Protein AF-A0A7S0NPS9-F1 (afdb_monomer_lite)

Radius of gyration: 25.78 Å; chains: 1; bounding box: 51×37×66 Å

Organism: NCBI:txid127549

pLDDT: mean 76.42, std 15.02, range [39.19, 95.31]

InterPro domains:
  IPR050426 Glycosyltransferase 28 [PTHR48050] (1-70)

Foldseek 3Di:
DCVCVVLVLFDDDDDPVRDDPVVVVVRVVVNPDPSNVVSVVVVVVVVVVDPPPVVVVVVCVVPPPLVLQFFPVLVVDPDNDGAGFQKAFPPPRGGHHPVVVVVVVPDPPDCPPVVSRPIGTDDSDPDDPDDQPDPVSVVVVVVVVVCCCPVVVVVCCVPPVPVVCVVVVHDDD

Secondary structure (DSSP, 8-state):
-HHHHHTTSSPPPPPGGG--HHHHHHHHHHHTSHHHHHHHHHHHHHHHHS-HHHHHHHHHHHHS-HHHHB-GGGGGSSS---PBP-EEETTT--EE-HHHHHHHHH-TT-TTTSTT--EEE--S-----S--SSHHHHHHHHHHHHHIIIIIHHHHHHH-HHHHHHHTTPPP-

Sequence (173 aa):
GEMVHRSGAGPPPCPIGKLEVSELAAYLVELTSAEKIECAEALGAKMREEDGIGAGLEHFLRWLPRHDLLCDVSLLLPEPEYVVARYSQLVRGLKVSAEVKVAIQHSTWRNYFLSFDVVQRYKLKPWGLGRVRGFFAGLLAGLTLATQLLVGSVLKLYFRPDERARDFGLPGV

Structure (mmCIF, N/CA/C/O backbone):
data_AF-A0A7S0NPS9-F1
#
_entry.id   AF-A0A7S0NPS9-F1
#
loop_
_atom_site.group_PDB
_atom_site.id
_atom_site.type_symbol
_atom_site.label_atom_id
_atom_site.label_alt_id
_atom_site.label_comp_id
_atom_site.label_asym_id
_atom_site.label_entity_id
_atom_site.label_seq_id
_atom_site.pdbx_PDB_ins_code
_atom_site.Cartn_x
_atom_site.Cartn_y
_atom_site.Cartn_z
_atom_site.occupancy
_atom_site.B_iso_or_equiv
_atom_site.auth_seq_id
_atom_site.auth_comp_id
_atom_site.auth_asym_id
_atom_site.auth_atom_id
_atom_site.pdbx_PDB_model_num
ATOM 1 N N . GLY A 1 1 ? -13.868 2.916 12.137 1.00 75.94 1 GLY A N 1
ATOM 2 C CA . GLY A 1 1 ? -15.258 3.032 12.606 1.00 75.94 1 GLY A CA 1
ATOM 3 C C . GLY A 1 1 ? -16.028 1.793 12.226 1.00 75.94 1 GLY A C 1
ATOM 4 O O . GLY A 1 1 ? -16.048 0.856 13.003 1.00 75.94 1 GLY A O 1
ATOM 5 N N . GLU A 1 2 ? -16.548 1.750 11.001 1.00 89.12 2 GLU A N 1
ATOM 6 C CA . GLU A 1 2 ? -17.427 0.676 10.509 1.00 89.12 2 GLU A CA 1
ATOM 7 C C . GLU A 1 2 ? -16.920 -0.754 10.767 1.00 89.12 2 GLU A C 1
ATOM 9 O O . GLU A 1 2 ? -17.661 -1.587 11.271 1.00 89.12 2 GLU A O 1
ATOM 14 N N . MET A 1 3 ? -15.639 -1.036 10.504 1.00 86.88 3 MET A N 1
ATOM 15 C CA . MET A 1 3 ? -15.064 -2.368 10.752 1.00 86.88 3 MET A CA 1
ATOM 16 C C . MET A 1 3 ? -15.080 -2.781 12.231 1.00 86.88 3 MET A C 1
ATOM 18 O O . MET A 1 3 ? -15.276 -3.949 12.527 1.00 86.88 3 MET A O 1
ATOM 22 N N . VAL A 1 4 ? -14.905 -1.834 13.157 1.00 90.12 4 VAL A N 1
ATOM 23 C CA . VAL A 1 4 ? -14.929 -2.102 14.607 1.00 90.12 4 VAL A CA 1
ATOM 24 C C . VAL A 1 4 ? -16.367 -2.308 15.081 1.00 90.12 4 VAL A C 1
ATOM 26 O O . VAL A 1 4 ? -16.630 -3.207 15.873 1.00 90.12 4 VAL A O 1
ATOM 29 N N . HIS A 1 5 ? -17.304 -1.523 14.542 1.00 92.38 5 HIS A N 1
ATOM 30 C CA . HIS A 1 5 ? -18.730 -1.673 14.821 1.00 92.38 5 HIS A CA 1
ATOM 31 C C . HIS A 1 5 ? -19.271 -3.034 14.360 1.00 92.38 5 HIS A C 1
ATOM 33 O O . HIS A 1 5 ? -19.964 -3.707 15.117 1.00 92.38 5 HIS A O 1
ATOM 39 N N . ARG A 1 6 ? -18.889 -3.486 13.156 1.00 91.44 6 ARG A N 1
ATOM 40 C CA . ARG A 1 6 ? -19.261 -4.809 12.618 1.00 91.44 6 ARG A CA 1
ATOM 41 C C . ARG A 1 6 ? -18.778 -5.971 13.477 1.00 91.44 6 ARG A C 1
ATOM 43 O O . ARG A 1 6 ? -19.445 -6.995 13.536 1.00 91.44 6 ARG A O 1
ATOM 50 N N . SER A 1 7 ? -17.639 -5.805 14.141 1.00 88.19 7 SER A N 1
ATOM 51 C CA . SER A 1 7 ? -17.101 -6.787 15.083 1.00 88.19 7 SER A CA 1
ATOM 52 C C . SER A 1 7 ? -17.766 -6.726 16.462 1.00 88.19 7 SER A C 1
ATOM 54 O O . SER A 1 7 ? -17.308 -7.401 17.376 1.00 88.19 7 SER A O 1
ATOM 56 N N . GLY A 1 8 ? -18.776 -5.871 16.661 1.00 91.81 8 GLY A N 1
ATOM 57 C CA . GLY A 1 8 ? -19.434 -5.649 17.951 1.00 91.81 8 GLY A CA 1
ATOM 58 C C . GLY A 1 8 ? -18.620 -4.802 18.931 1.00 91.81 8 GLY A C 1
ATOM 59 O O . GLY A 1 8 ? -19.205 -4.151 19.786 1.00 91.81 8 GLY A O 1
ATOM 60 N N . ALA A 1 9 ? -17.300 -4.709 18.754 1.00 92.62 9 ALA A N 1
ATOM 61 C CA . ALA A 1 9 ? -16.344 -4.050 19.648 1.00 92.62 9 ALA A CA 1
ATOM 62 C C . ALA A 1 9 ? -16.469 -2.514 19.748 1.00 92.62 9 ALA A C 1
ATOM 64 O O . ALA A 1 9 ? -15.705 -1.882 20.475 1.00 92.62 9 ALA A O 1
ATOM 65 N N . GLY A 1 10 ? -17.391 -1.879 19.017 1.00 92.62 10 GLY A N 1
ATOM 66 C CA . GLY A 1 10 ? -17.580 -0.432 19.095 1.00 92.62 10 GLY A CA 1
ATOM 67 C C . GLY A 1 10 ? -18.956 0.073 18.654 1.00 92.62 10 GLY A C 1
ATOM 68 O O . GLY A 1 10 ? -19.748 -0.683 18.076 1.00 92.62 10 GLY A O 1
ATOM 69 N N . PRO A 1 11 ? -19.247 1.354 18.933 1.00 91.38 11 PRO A N 1
ATOM 70 C CA . PRO A 1 11 ? -20.465 2.032 18.504 1.00 91.38 11 PRO A CA 1
ATOM 71 C C . PRO A 1 11 ? -20.453 2.295 16.987 1.00 91.38 11 PRO A C 1
ATOM 73 O O . PRO A 1 11 ? -19.392 2.222 16.347 1.00 91.38 11 PRO A O 1
ATOM 76 N N . PRO A 1 12 ? -21.615 2.604 16.384 1.00 90.88 12 PRO A N 1
ATOM 77 C CA . PRO A 1 12 ? -21.699 2.935 14.967 1.00 90.88 12 PRO A CA 1
ATOM 78 C C . PRO A 1 12 ? -20.845 4.169 14.624 1.00 90.88 12 PRO A C 1
ATOM 80 O O . PRO A 1 12 ? -20.681 5.075 15.445 1.00 90.88 12 PRO A O 1
ATOM 83 N N . PRO A 1 13 ? -20.273 4.245 13.407 1.00 89.81 13 PRO A N 1
ATOM 84 C CA . PRO A 1 13 ? -19.471 5.395 13.007 1.00 89.81 13 PRO A CA 1
ATOM 85 C C . PRO A 1 13 ? -20.319 6.677 12.957 1.00 89.81 13 PRO A C 1
ATOM 87 O O . PRO A 1 13 ? -21.224 6.798 12.134 1.00 89.81 13 PRO A O 1
ATOM 90 N N . CYS A 1 14 ? -19.983 7.663 13.796 1.00 85.12 14 CYS A N 1
ATOM 91 C CA . CYS A 1 14 ? -20.658 8.961 13.803 1.00 85.12 14 CYS A CA 1
ATOM 92 C C . CYS A 1 14 ? -20.105 9.895 12.695 1.00 85.12 14 CYS A C 1
ATOM 94 O O . CYS A 1 14 ? -18.885 10.078 12.592 1.00 85.12 14 CYS A O 1
ATOM 96 N N . PRO A 1 15 ? -20.961 10.498 11.843 1.00 84.88 15 PRO A N 1
ATOM 97 C CA . PRO A 1 15 ? -20.550 11.514 10.876 1.00 84.88 15 PRO A CA 1
ATOM 98 C C . PRO A 1 15 ? -20.091 12.802 11.571 1.00 84.88 15 PRO A C 1
ATOM 100 O O . PRO A 1 15 ? -20.755 13.288 12.479 1.00 84.88 15 PRO A O 1
ATOM 103 N N . ILE A 1 16 ? -19.029 13.440 11.069 1.00 82.50 16 ILE A N 1
ATOM 104 C CA . ILE A 1 16 ? -18.428 14.626 11.712 1.00 82.50 16 ILE A CA 1
ATOM 105 C C . ILE A 1 16 ? -19.398 15.805 11.912 1.00 82.50 16 ILE A C 1
ATOM 107 O O . ILE A 1 16 ? -19.248 16.569 12.854 1.00 82.50 16 ILE A O 1
ATOM 111 N N . GLY A 1 17 ? -20.407 15.947 11.045 1.00 84.25 17 GLY A N 1
ATOM 112 C CA . GLY A 1 17 ? -21.414 17.010 11.140 1.00 84.25 17 GLY A CA 1
ATOM 113 C C . GLY A 1 17 ? -22.540 16.745 12.143 1.00 84.25 17 GLY A C 1
ATOM 114 O O . GLY A 1 17 ? -23.408 17.596 12.284 1.00 84.25 17 GLY A O 1
ATOM 115 N N . LYS A 1 18 ? -22.560 15.573 12.788 1.00 81.19 18 LYS A N 1
ATOM 116 C CA . LYS A 1 18 ? -23.567 15.179 13.788 1.00 81.19 18 LYS A CA 1
ATOM 117 C C . LYS A 1 18 ? -22.965 14.930 15.171 1.00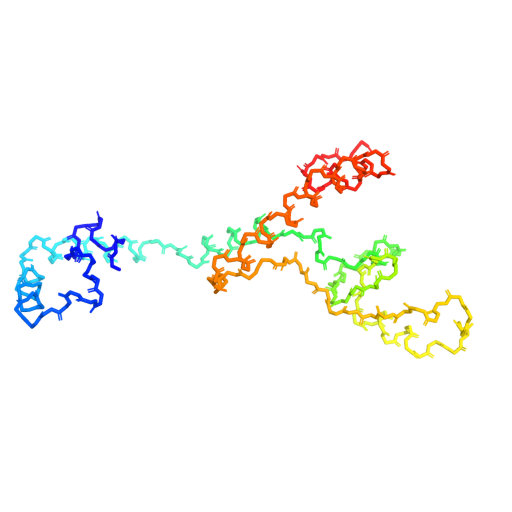 81.19 18 LYS A C 1
ATOM 119 O O . LYS A 1 18 ? -23.675 14.522 16.073 1.00 81.19 18 LYS A O 1
ATOM 124 N N . LEU A 1 19 ? -21.663 15.163 15.332 1.00 84.44 19 LEU A N 1
ATOM 125 C CA . LEU A 1 19 ? -20.957 14.865 16.568 1.00 84.44 19 LEU A CA 1
ATOM 126 C C . LEU A 1 19 ? -21.297 15.904 17.644 1.00 84.44 19 LEU A C 1
ATOM 128 O O . LEU A 1 19 ? -20.637 16.937 17.756 1.00 84.44 19 LEU A O 1
ATOM 132 N N . GLU A 1 20 ? -22.329 15.620 18.432 1.00 92.38 20 GLU A N 1
ATOM 133 C CA . GLU A 1 20 ? -22.679 16.398 19.618 1.00 92.38 20 GLU A CA 1
ATOM 134 C C . GLU A 1 20 ? -22.025 15.827 20.883 1.00 92.38 20 GLU A C 1
ATOM 136 O O . GLU A 1 20 ? -21.707 14.639 20.981 1.00 92.38 20 GLU A O 1
ATOM 141 N N . VAL A 1 21 ? -21.829 16.685 21.889 1.00 91.81 21 VAL A N 1
ATOM 142 C CA . VAL A 1 21 ? -21.217 16.301 23.176 1.00 91.81 21 VAL A CA 1
ATOM 143 C C . VAL A 1 21 ? -22.047 15.228 23.895 1.00 91.81 21 VAL A C 1
ATOM 145 O O . VAL A 1 21 ? -21.491 14.338 24.537 1.00 91.81 21 VAL A O 1
ATOM 148 N N . SER A 1 22 ? -23.372 15.289 23.755 1.00 88.94 22 SER A N 1
ATOM 149 C CA . SER A 1 22 ? -24.328 14.318 24.298 1.00 88.94 22 SER A CA 1
ATOM 150 C C . SER A 1 22 ? -24.148 12.922 23.689 1.00 88.94 22 SER A C 1
ATOM 152 O O . SER A 1 22 ? -24.067 11.941 24.427 1.00 88.94 22 SER A O 1
ATOM 154 N N . GLU A 1 23 ? -24.021 12.829 22.362 1.00 87.19 23 GLU A N 1
ATOM 155 C CA . GLU A 1 23 ? -23.770 11.564 21.660 1.00 87.19 23 GLU A CA 1
ATOM 156 C C . GLU A 1 23 ? -22.408 10.973 22.034 1.00 87.19 23 GLU A C 1
ATOM 158 O O . GLU A 1 23 ? -22.294 9.774 22.282 1.00 87.19 23 GLU A O 1
ATOM 163 N N . LEU A 1 24 ? -21.374 11.815 22.137 1.00 89.12 24 LEU A 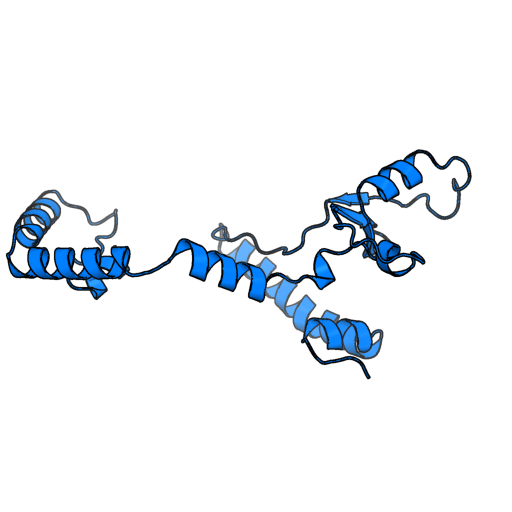N 1
ATOM 164 C CA . LEU A 1 24 ? -20.039 11.373 22.536 1.00 89.12 24 LEU A CA 1
ATOM 165 C C . LEU A 1 24 ? -20.054 10.741 23.936 1.00 89.12 24 LEU A C 1
ATOM 167 O O . LEU A 1 24 ? -19.473 9.675 24.140 1.00 89.12 24 LEU A O 1
ATOM 171 N N . ALA A 1 25 ? -20.731 11.382 24.892 1.00 92.88 25 ALA A N 1
ATOM 172 C CA . ALA A 1 25 ? -20.866 10.860 26.247 1.00 92.88 25 ALA A CA 1
ATOM 173 C C . ALA A 1 25 ? -21.612 9.515 26.262 1.00 92.88 25 ALA A C 1
ATOM 175 O O . ALA A 1 25 ? -21.171 8.583 26.934 1.00 92.88 25 ALA A O 1
ATOM 176 N N . ALA A 1 26 ? -22.689 9.388 25.480 1.00 89.81 26 ALA A N 1
ATOM 177 C CA . ALA A 1 26 ? -23.441 8.141 25.357 1.00 89.81 26 ALA A CA 1
ATOM 178 C C . ALA A 1 26 ? -22.574 6.996 24.803 1.00 89.81 26 ALA A C 1
ATOM 180 O O . ALA A 1 26 ? -22.561 5.906 25.375 1.00 89.81 26 ALA A O 1
ATOM 181 N N . TYR A 1 27 ? -21.784 7.251 23.755 1.00 91.50 27 TYR A N 1
ATOM 182 C CA . TYR A 1 27 ? -20.880 6.248 23.186 1.00 91.50 27 TYR A CA 1
ATOM 183 C C . TYR A 1 27 ? -19.756 5.838 24.138 1.00 91.50 27 TYR A C 1
ATOM 185 O O . TYR A 1 27 ? -19.370 4.671 24.160 1.00 91.50 27 TYR A O 1
ATOM 193 N N . LEU A 1 28 ? -19.228 6.765 24.942 1.00 91.06 28 LEU A N 1
ATOM 194 C CA . LEU A 1 28 ? -18.219 6.431 25.949 1.00 91.06 28 LEU A CA 1
ATOM 195 C C . LEU A 1 28 ? -18.790 5.516 27.033 1.00 91.06 28 LEU A C 1
ATOM 197 O O . LEU A 1 28 ? -18.123 4.564 27.427 1.00 91.06 28 LEU A O 1
ATOM 201 N N . VAL A 1 29 ? -20.029 5.756 27.471 1.00 93.25 29 VAL A N 1
ATOM 202 C CA . VAL A 1 29 ? -20.714 4.852 28.404 1.00 93.25 29 VAL A CA 1
ATOM 203 C C . VAL A 1 29 ? -20.963 3.489 27.752 1.00 93.25 29 VAL A C 1
ATOM 205 O O . VAL A 1 29 ? -20.648 2.468 28.360 1.00 93.25 29 VAL A O 1
ATOM 208 N N . GLU A 1 30 ? -21.439 3.442 26.504 1.00 91.25 30 GLU A N 1
ATOM 209 C CA . GLU A 1 30 ? -21.639 2.184 25.764 1.00 91.25 30 GLU A CA 1
ATOM 210 C C . GLU A 1 30 ? -20.348 1.352 25.689 1.00 91.25 30 GLU A C 1
ATOM 212 O O . GLU A 1 30 ? -20.368 0.145 25.937 1.00 91.25 30 GLU A O 1
ATOM 217 N N . LEU A 1 31 ? -19.210 1.996 25.418 1.00 92.81 31 LEU A N 1
ATOM 218 C CA . LEU A 1 31 ? -17.898 1.348 25.338 1.00 92.81 31 LEU A CA 1
ATOM 219 C C . LEU A 1 31 ? -17.421 0.740 26.666 1.00 92.81 31 LEU A C 1
ATOM 221 O O . LEU A 1 31 ? -16.568 -0.142 26.642 1.00 92.81 31 LEU A O 1
ATOM 225 N N . THR A 1 32 ? -17.964 1.174 27.809 1.00 93.69 32 THR A N 1
ATOM 226 C CA . THR A 1 32 ? -17.645 0.587 29.126 1.00 93.69 32 THR A CA 1
ATOM 227 C C . THR A 1 32 ? -18.467 -0.659 29.463 1.00 93.69 32 THR A C 1
ATOM 229 O O . THR A 1 32 ? -18.227 -1.290 30.491 1.00 93.69 32 THR A O 1
ATOM 232 N N . SER A 1 33 ? -19.433 -1.037 28.621 1.00 94.12 33 SER A N 1
ATOM 233 C CA . SER A 1 33 ? -20.231 -2.243 28.846 1.00 94.12 33 SER A CA 1
ATOM 234 C C . SER A 1 33 ? -19.393 -3.522 28.714 1.00 94.12 33 SER A C 1
ATOM 236 O O . SER A 1 33 ? -18.499 -3.624 27.871 1.00 94.12 33 SER A O 1
ATOM 238 N N . ALA A 1 34 ? -19.708 -4.524 29.539 1.00 93.12 34 ALA A N 1
ATOM 239 C CA . ALA A 1 34 ? -18.979 -5.794 29.574 1.00 93.12 34 ALA A CA 1
ATOM 240 C C . ALA A 1 34 ? -18.982 -6.517 28.215 1.00 93.12 34 ALA A C 1
ATOM 242 O O . ALA A 1 34 ? -17.954 -7.041 27.801 1.00 93.12 34 ALA A O 1
ATOM 243 N N . GLU A 1 35 ? -20.102 -6.467 27.487 1.00 93.56 35 GLU A N 1
ATOM 244 C CA . GLU A 1 35 ? -20.237 -7.050 26.146 1.00 93.56 35 GLU A CA 1
ATOM 245 C C . GLU A 1 35 ? -19.242 -6.436 25.148 1.00 93.56 35 GLU A C 1
ATOM 247 O O . GLU A 1 35 ? -18.590 -7.148 24.382 1.00 93.56 35 GLU A O 1
ATOM 252 N N . LYS A 1 36 ? -19.081 -5.105 25.167 1.00 92.62 36 LYS A N 1
ATOM 253 C CA . LYS A 1 36 ? -18.153 -4.406 24.268 1.00 92.62 36 LYS A CA 1
ATOM 254 C C . LYS A 1 36 ? -16.703 -4.714 24.607 1.00 92.62 36 LYS A C 1
ATOM 256 O O . LYS A 1 36 ? -15.901 -4.877 23.689 1.00 92.62 36 LYS A O 1
ATOM 261 N N . ILE A 1 37 ? -16.385 -4.821 25.896 1.00 94.12 37 ILE A N 1
ATOM 262 C CA . ILE A 1 37 ? -15.052 -5.196 26.375 1.00 94.12 37 ILE A CA 1
ATOM 263 C C . ILE A 1 37 ? -14.713 -6.616 25.908 1.00 94.12 37 ILE A C 1
ATOM 265 O O . ILE A 1 37 ? -13.673 -6.806 25.284 1.00 94.12 37 ILE A O 1
ATOM 269 N N . GLU A 1 38 ? -15.613 -7.583 26.101 1.00 95.25 38 GLU A N 1
ATOM 270 C CA . GLU A 1 38 ? -15.413 -8.968 25.655 1.00 95.25 38 GLU A CA 1
ATOM 271 C C . GLU A 1 38 ? -15.232 -9.058 24.129 1.00 95.25 38 GLU A C 1
ATOM 273 O O . GLU A 1 38 ? -14.284 -9.676 23.637 1.00 95.25 38 GLU A O 1
ATOM 278 N N . CYS A 1 39 ? -16.077 -8.367 23.354 1.00 94.25 39 CYS A N 1
ATOM 279 C CA . CYS A 1 39 ? -15.933 -8.302 21.897 1.00 94.25 39 CYS A CA 1
ATOM 280 C C . CYS A 1 39 ? -14.602 -7.664 21.471 1.00 94.25 39 CYS A C 1
ATOM 282 O O . CYS A 1 39 ? -13.984 -8.103 20.497 1.00 94.25 39 CYS A O 1
ATOM 284 N N . ALA A 1 40 ? -14.149 -6.626 22.179 1.00 94.38 40 ALA A N 1
ATOM 285 C CA . ALA A 1 40 ? -12.881 -5.959 21.908 1.00 94.38 40 ALA A CA 1
ATOM 286 C C . ALA A 1 40 ? -11.678 -6.852 22.243 1.00 94.38 40 ALA A C 1
ATOM 288 O O . ALA A 1 40 ? -10.719 -6.895 21.470 1.00 94.38 40 ALA A O 1
ATOM 289 N N . GLU A 1 41 ? -11.733 -7.606 23.341 1.00 95.31 41 GLU A N 1
ATOM 290 C CA . GLU A 1 41 ? -10.705 -8.583 23.706 1.00 95.31 41 GLU A CA 1
ATOM 291 C C . GLU A 1 41 ? -10.627 -9.724 22.690 1.00 95.31 41 GLU A C 1
ATOM 293 O O . GLU A 1 41 ? -9.531 -10.058 22.228 1.00 95.31 41 GLU A O 1
ATOM 298 N N . ALA A 1 42 ? -11.777 -10.262 22.272 1.00 94.56 42 ALA A N 1
ATOM 299 C CA . ALA A 1 42 ? -11.865 -11.293 21.243 1.00 94.56 42 ALA A CA 1
ATOM 300 C C . ALA A 1 42 ? -11.336 -10.796 19.887 1.00 94.56 42 ALA A C 1
ATOM 302 O O . ALA A 1 42 ? -10.586 -11.504 19.211 1.00 94.56 42 ALA A O 1
ATOM 303 N N . LEU A 1 43 ? -11.675 -9.563 19.494 1.00 93.50 43 LEU A N 1
ATOM 304 C CA . LEU A 1 43 ? -11.128 -8.929 18.294 1.00 93.50 43 LEU A CA 1
ATOM 305 C C . LEU A 1 43 ? -9.609 -8.749 18.409 1.00 93.50 43 LEU A C 1
ATOM 307 O O . LEU A 1 43 ? -8.879 -9.068 17.474 1.00 93.50 43 LEU A O 1
ATOM 311 N N . GLY A 1 44 ? -9.126 -8.295 19.566 1.00 93.19 44 GLY A N 1
ATOM 312 C CA . GLY A 1 44 ? -7.700 -8.144 19.837 1.00 93.19 44 GLY A CA 1
ATOM 313 C C . GLY A 1 44 ? -6.942 -9.472 19.802 1.00 93.19 44 GLY A C 1
ATOM 314 O O . GLY A 1 44 ? -5.808 -9.508 19.333 1.00 93.19 44 GLY A O 1
ATOM 315 N N . ALA A 1 45 ? -7.553 -10.568 20.261 1.00 94.50 45 ALA A N 1
ATOM 316 C CA . ALA A 1 45 ? -6.978 -11.907 20.161 1.00 94.50 45 ALA A CA 1
ATOM 317 C C . ALA A 1 45 ? -6.838 -12.349 18.699 1.00 94.50 45 ALA A C 1
ATOM 319 O O . ALA A 1 45 ? -5.743 -12.741 18.301 1.00 94.50 45 ALA A O 1
ATOM 320 N N . LYS A 1 46 ? -7.888 -12.174 17.886 1.00 91.69 46 LYS A N 1
ATOM 321 C CA . LYS A 1 46 ? -7.846 -12.456 16.440 1.00 91.69 46 LYS A CA 1
ATOM 322 C C . LYS A 1 46 ? -6.763 -11.646 15.730 1.00 91.69 46 LYS A C 1
ATOM 324 O O . LYS A 1 46 ? -5.957 -12.205 15.001 1.00 91.69 46 LYS A O 1
ATOM 329 N N . MET A 1 47 ? -6.671 -10.347 16.016 1.00 88.38 47 MET A N 1
ATOM 330 C CA . MET A 1 47 ? -5.645 -9.477 15.426 1.00 88.38 47 MET A CA 1
ATOM 331 C C . MET A 1 47 ? -4.210 -9.886 15.791 1.00 88.38 47 MET A C 1
ATOM 333 O O . MET A 1 47 ? -3.289 -9.557 15.051 1.00 88.38 47 MET A O 1
ATOM 337 N N . ARG A 1 48 ? -3.999 -10.552 16.935 1.00 91.69 48 ARG A N 1
ATOM 338 C CA . ARG A 1 48 ? -2.680 -11.074 17.334 1.00 91.69 48 ARG A CA 1
ATOM 339 C C . ARG A 1 48 ? -2.345 -12.407 16.669 1.00 91.69 48 ARG A C 1
ATOM 341 O O . ARG A 1 48 ? -1.170 -12.693 16.479 1.00 91.69 48 ARG A O 1
ATOM 348 N N . GLU A 1 49 ? -3.356 -13.218 16.380 1.00 93.06 49 GLU A N 1
ATOM 349 C CA . GLU A 1 49 ? -3.205 -14.499 15.685 1.00 93.06 49 GLU A CA 1
ATOM 350 C C . GLU A 1 49 ? -2.981 -14.307 14.177 1.00 93.06 49 GLU A C 1
ATOM 352 O O . GLU A 1 49 ? -2.254 -15.073 13.547 1.00 93.06 49 GLU A O 1
ATOM 357 N N . GLU A 1 50 ? -3.571 -13.263 13.597 1.00 90.44 50 GLU A N 1
ATOM 358 C CA . GLU A 1 50 ? -3.440 -12.947 12.178 1.00 90.44 50 GLU A CA 1
ATOM 359 C C . GLU A 1 50 ? -2.046 -12.395 11.819 1.00 90.44 50 GLU A C 1
ATOM 361 O O . GLU A 1 50 ? -1.627 -11.336 12.290 1.00 90.44 50 GLU A O 1
ATOM 366 N N . ASP A 1 51 ? -1.358 -13.046 10.873 1.00 90.06 51 ASP A N 1
ATOM 367 C CA . ASP A 1 51 ? -0.178 -12.476 10.209 1.00 90.06 51 ASP A CA 1
ATOM 368 C C . ASP A 1 51 ? -0.597 -11.502 9.097 1.00 90.06 51 ASP A C 1
ATOM 370 O O . ASP A 1 51 ? -0.536 -11.790 7.897 1.00 90.06 51 ASP A O 1
ATOM 374 N N . GLY A 1 52 ? -1.047 -10.315 9.504 1.00 87.56 52 GLY A N 1
ATOM 375 C CA . GLY A 1 52 ? -1.464 -9.276 8.563 1.00 87.56 52 GLY A CA 1
ATOM 376 C C . GLY A 1 52 ? -0.332 -8.787 7.649 1.00 87.56 52 GLY A C 1
ATOM 377 O O . GLY A 1 52 ? -0.590 -8.370 6.518 1.00 87.56 52 GLY A O 1
ATOM 378 N N . ILE A 1 53 ? 0.924 -8.850 8.107 1.00 89.19 53 ILE A N 1
ATOM 379 C CA . ILE A 1 53 ? 2.083 -8.372 7.342 1.00 89.19 53 ILE A CA 1
ATOM 380 C C . ILE A 1 53 ? 2.462 -9.393 6.274 1.00 89.19 53 ILE A C 1
ATOM 382 O O . ILE A 1 53 ? 2.572 -9.024 5.103 1.00 89.19 53 ILE A O 1
ATOM 386 N N . GLY A 1 54 ? 2.636 -10.660 6.651 1.00 91.94 54 GLY A N 1
ATOM 387 C CA . GLY A 1 54 ? 2.980 -11.730 5.723 1.00 91.94 54 GLY A CA 1
ATOM 388 C C . GLY A 1 54 ? 1.876 -11.963 4.703 1.00 91.94 54 GLY A C 1
ATOM 389 O O . GLY A 1 54 ? 2.156 -11.951 3.505 1.00 91.94 54 GLY A O 1
ATOM 390 N N . ALA A 1 55 ? 0.615 -12.042 5.138 1.00 88.56 55 ALA A N 1
ATOM 391 C CA . ALA A 1 55 ? -0.518 -12.172 4.223 1.00 88.56 55 ALA A CA 1
ATOM 392 C C . ALA A 1 55 ? -0.640 -10.959 3.284 1.00 88.56 55 ALA A C 1
ATOM 394 O O . ALA A 1 55 ? -0.895 -11.111 2.086 1.00 88.56 55 ALA A O 1
ATOM 395 N N . GLY A 1 56 ? -0.410 -9.746 3.799 1.00 88.62 56 GLY A N 1
ATOM 396 C CA . GLY A 1 56 ? -0.397 -8.524 2.996 1.00 88.62 56 GLY A CA 1
ATOM 397 C C . GLY A 1 56 ? 0.724 -8.512 1.955 1.00 88.62 56 GLY A C 1
ATOM 398 O O . GLY A 1 56 ? 0.488 -8.164 0.794 1.00 88.62 56 GLY A O 1
ATOM 399 N N . LEU A 1 57 ? 1.930 -8.931 2.343 1.00 91.00 57 LEU A N 1
ATOM 400 C CA . LEU A 1 57 ? 3.082 -9.048 1.454 1.00 91.00 57 LEU A CA 1
ATOM 401 C C . LEU A 1 57 ? 2.854 -10.121 0.388 1.00 91.00 57 LEU A C 1
ATOM 403 O O . LEU A 1 57 ? 3.086 -9.864 -0.791 1.00 91.00 57 LEU A O 1
ATOM 407 N N . GLU A 1 58 ? 2.371 -11.299 0.773 1.00 91.38 58 GLU A N 1
ATOM 408 C CA . GLU A 1 58 ? 2.075 -12.384 -0.157 1.00 91.38 58 GLU A CA 1
ATOM 409 C C . GLU A 1 58 ? 1.015 -11.950 -1.171 1.00 91.38 58 GLU A C 1
ATOM 411 O O . GLU A 1 58 ? 1.193 -12.118 -2.379 1.00 91.38 58 GLU A O 1
ATOM 416 N N . HIS A 1 59 ? -0.059 -11.315 -0.697 1.00 87.81 59 HIS A N 1
ATOM 417 C CA . HIS A 1 59 ? -1.092 -10.768 -1.561 1.00 87.81 59 HIS A CA 1
ATOM 418 C C . HIS A 1 59 ? -0.520 -9.711 -2.515 1.00 87.81 59 HIS A C 1
ATOM 420 O O . HIS A 1 59 ? -0.797 -9.741 -3.715 1.00 87.81 59 HIS A O 1
ATOM 426 N N . PHE A 1 60 ? 0.316 -8.799 -2.015 1.00 87.56 60 PHE A N 1
ATOM 427 C CA . PHE A 1 60 ? 0.978 -7.795 -2.843 1.00 87.56 60 PHE A CA 1
ATOM 428 C C . PHE A 1 60 ? 1.853 -8.433 -3.925 1.00 87.56 60 PHE A C 1
ATOM 430 O O . PHE A 1 60 ? 1.708 -8.093 -5.096 1.00 87.56 60 PHE A O 1
ATOM 437 N N . LEU A 1 61 ? 2.716 -9.384 -3.563 1.00 86.56 61 LEU A N 1
ATOM 438 C CA . LEU A 1 61 ? 3.621 -10.063 -4.493 1.00 86.56 61 LEU A CA 1
ATOM 439 C C . LEU A 1 61 ? 2.867 -10.905 -5.528 1.00 86.56 61 LEU A C 1
ATOM 441 O O . LEU A 1 61 ? 3.258 -10.938 -6.696 1.00 86.56 61 LEU A O 1
ATOM 445 N N . ARG A 1 62 ? 1.764 -11.545 -5.126 1.00 86.88 62 ARG A N 1
ATOM 446 C CA . ARG A 1 62 ? 0.900 -12.331 -6.015 1.00 86.88 62 ARG A CA 1
ATOM 447 C C . ARG A 1 62 ? 0.276 -11.467 -7.110 1.00 86.88 62 ARG A C 1
ATOM 449 O O . ARG A 1 62 ? 0.236 -11.888 -8.263 1.00 86.88 62 ARG A O 1
ATOM 456 N N . TRP A 1 63 ? -0.171 -10.262 -6.756 1.00 82.69 63 TRP A N 1
ATOM 457 C CA . TRP A 1 63 ? -0.837 -9.324 -7.669 1.00 82.69 63 TRP A CA 1
ATOM 458 C C . TRP A 1 63 ? 0.092 -8.282 -8.294 1.00 82.69 63 TRP A C 1
ATOM 460 O O . TRP A 1 63 ? -0.365 -7.417 -9.049 1.00 82.69 63 TRP A O 1
ATOM 470 N N . LEU A 1 64 ? 1.387 -8.341 -7.994 1.00 84.50 64 LEU A N 1
ATOM 471 C CA . LEU A 1 64 ? 2.371 -7.455 -8.587 1.00 84.50 64 LEU A CA 1
ATOM 472 C C . LEU A 1 64 ? 2.538 -7.827 -10.071 1.00 84.50 64 LEU A C 1
ATOM 474 O O . LEU A 1 64 ? 2.926 -8.963 -10.366 1.00 84.50 64 LEU A O 1
ATOM 478 N N . PRO A 1 65 ? 2.271 -6.910 -11.023 1.00 82.19 65 PRO A N 1
ATOM 479 C CA . PRO A 1 65 ? 2.430 -7.193 -12.444 1.00 82.19 65 PRO A CA 1
ATOM 480 C C . PRO A 1 65 ? 3.926 -7.245 -12.780 1.00 82.19 65 PRO A C 1
ATOM 482 O O . PRO A 1 65 ? 4.542 -6.262 -13.182 1.00 82.19 65 PRO A O 1
ATOM 485 N N . ARG A 1 66 ? 4.535 -8.414 -12.551 1.00 81.19 66 ARG A N 1
ATOM 486 C CA . ARG A 1 66 ? 5.978 -8.653 -12.703 1.00 81.19 66 ARG A CA 1
ATOM 487 C C . ARG A 1 66 ? 6.462 -8.359 -14.117 1.00 81.19 66 ARG A C 1
ATOM 489 O O . ARG A 1 66 ? 7.495 -7.726 -14.269 1.00 81.19 66 ARG A O 1
ATOM 496 N N . HIS A 1 67 ? 5.686 -8.741 -15.129 1.00 79.19 67 HIS A N 1
ATOM 497 C CA . HIS A 1 67 ? 5.988 -8.437 -16.529 1.00 79.19 67 HIS A CA 1
ATOM 498 C C . HIS A 1 67 ? 6.004 -6.929 -16.802 1.00 79.19 67 HIS A C 1
ATOM 500 O O . HIS A 1 67 ? 6.793 -6.464 -17.619 1.00 79.19 67 HIS A O 1
ATOM 506 N N . ASP A 1 68 ? 5.183 -6.149 -16.091 1.00 80.06 68 ASP A N 1
ATOM 507 C CA . ASP A 1 68 ? 5.149 -4.707 -16.290 1.00 80.06 68 ASP A CA 1
ATOM 508 C C . ASP A 1 68 ? 6.336 -3.984 -15.669 1.00 80.06 68 ASP A C 1
ATOM 510 O O . ASP A 1 68 ? 6.693 -2.904 -16.129 1.00 80.06 68 ASP A O 1
ATOM 514 N N . LEU A 1 69 ? 6.959 -4.578 -14.653 1.00 83.19 69 LEU A N 1
ATOM 515 C CA . LEU A 1 69 ? 8.112 -4.020 -13.955 1.00 83.19 69 LEU A CA 1
ATOM 516 C C . LEU A 1 69 ? 9.421 -4.162 -14.719 1.00 83.19 69 LEU A C 1
ATOM 518 O O . LEU A 1 69 ? 10.383 -3.496 -14.350 1.00 83.19 69 LEU A O 1
ATOM 522 N N . LEU A 1 70 ? 9.488 -5.029 -15.724 1.00 87.75 70 LEU A N 1
ATOM 523 C CA . LEU A 1 70 ? 10.736 -5.362 -16.399 1.00 87.75 70 LEU A CA 1
ATOM 524 C C . LEU A 1 70 ? 11.047 -4.394 -17.541 1.00 87.75 70 LEU A C 1
ATOM 526 O O . LEU A 1 70 ? 10.162 -3.831 -18.183 1.00 87.75 70 LEU A O 1
ATOM 530 N N . CYS A 1 71 ? 12.341 -4.191 -17.767 1.00 86.44 71 CYS A N 1
ATOM 531 C CA . CYS A 1 71 ? 12.871 -3.474 -18.916 1.00 86.44 71 CYS A CA 1
ATOM 532 C C . CYS A 1 71 ? 12.707 -4.331 -20.176 1.00 86.44 71 CYS A C 1
ATOM 534 O O . CYS A 1 71 ? 13.203 -5.455 -20.213 1.00 86.44 71 CYS A O 1
ATOM 536 N N . ASP A 1 72 ? 12.109 -3.796 -21.239 1.00 85.50 72 ASP A N 1
ATOM 537 C CA . ASP A 1 72 ? 11.894 -4.554 -22.482 1.00 85.50 72 ASP A CA 1
ATOM 538 C C . ASP A 1 72 ? 13.230 -4.990 -23.109 1.00 85.50 72 ASP A C 1
ATOM 540 O O . ASP A 1 72 ? 13.344 -6.064 -23.694 1.00 85.50 72 ASP A O 1
ATOM 544 N N . VAL A 1 73 ? 14.275 -4.175 -22.929 1.00 78.50 73 VAL A N 1
ATOM 545 C CA . VAL A 1 73 ? 15.628 -4.445 -23.440 1.00 78.50 73 VAL A CA 1
ATOM 546 C C . VAL A 1 73 ? 16.319 -5.571 -22.665 1.00 78.50 73 VAL A C 1
ATOM 548 O O . VAL A 1 73 ? 17.138 -6.280 -23.241 1.00 78.50 73 VAL A O 1
ATOM 551 N N . SER A 1 74 ? 15.970 -5.785 -21.388 1.00 80.56 74 SER A N 1
ATOM 552 C CA . SER A 1 74 ? 16.571 -6.870 -20.593 1.00 80.56 74 SER A CA 1
ATOM 553 C C . SER A 1 74 ? 16.218 -8.267 -21.105 1.00 80.56 74 SER A C 1
ATOM 555 O O . SER A 1 74 ? 16.985 -9.200 -20.898 1.00 80.56 74 SER A O 1
ATOM 557 N N . LEU A 1 75 ? 15.117 -8.406 -21.850 1.00 74.62 75 LEU A N 1
ATOM 558 C CA . LEU A 1 75 ? 14.712 -9.673 -22.468 1.00 74.62 75 LEU A CA 1
ATOM 559 C C . LEU A 1 75 ? 15.592 -10.075 -23.661 1.00 74.62 75 LEU A C 1
ATOM 561 O O . LEU A 1 75 ? 15.545 -11.222 -24.094 1.00 74.62 75 LEU A O 1
ATOM 565 N N . LEU A 1 76 ? 16.358 -9.133 -24.217 1.00 77.12 76 LEU A N 1
ATOM 566 C CA . LEU A 1 76 ? 17.207 -9.348 -25.391 1.00 77.12 76 LEU A CA 1
ATOM 567 C C . LEU A 1 76 ? 18.664 -9.653 -25.020 1.00 77.12 76 LEU A C 1
ATOM 569 O O . LEU A 1 76 ? 19.481 -9.893 -25.910 1.00 77.12 76 LEU A O 1
ATOM 573 N N . LEU A 1 77 ? 19.007 -9.603 -23.730 1.00 76.31 77 LEU A N 1
ATOM 574 C CA . LEU A 1 77 ? 20.355 -9.888 -23.260 1.00 76.31 77 LEU A CA 1
ATOM 575 C C . LEU A 1 77 ? 20.597 -11.409 -23.232 1.00 76.31 77 LEU A C 1
ATOM 577 O O . LEU A 1 77 ? 19.706 -12.162 -22.839 1.00 76.31 77 LEU A O 1
ATOM 581 N N . PRO A 1 78 ? 21.794 -11.873 -23.645 1.00 69.50 78 PRO A N 1
ATOM 582 C CA . PRO A 1 78 ? 22.129 -13.299 -23.704 1.00 69.50 78 PRO A CA 1
ATOM 583 C C . PRO A 1 78 ? 22.145 -13.963 -22.320 1.00 69.50 78 PRO A C 1
ATOM 585 O O . PRO A 1 78 ? 21.889 -15.159 -22.209 1.00 69.50 78 PRO A O 1
ATOM 588 N N . GLU A 1 79 ? 22.387 -13.177 -21.272 1.00 76.81 79 GLU A N 1
ATOM 589 C CA . GLU A 1 79 ? 22.149 -13.555 -19.885 1.00 76.81 79 GLU A CA 1
ATOM 590 C C . GLU A 1 79 ? 20.950 -12.737 -19.388 1.00 76.81 79 GLU A C 1
ATOM 592 O O . GLU A 1 79 ? 21.038 -11.504 -19.358 1.00 76.81 79 GLU A O 1
ATOM 597 N N . PRO A 1 80 ? 19.808 -13.372 -19.059 1.00 63.66 80 PRO A N 1
ATOM 598 C CA . PRO A 1 80 ? 18.614 -12.652 -18.642 1.00 63.66 80 PRO A CA 1
ATOM 599 C C . PRO A 1 80 ? 18.813 -12.094 -17.231 1.00 63.66 80 PRO A C 1
ATOM 601 O O . PRO A 1 80 ? 18.422 -12.696 -16.231 1.00 63.66 80 PRO A O 1
ATOM 604 N N . GLU A 1 81 ? 19.429 -10.920 -17.147 1.00 75.62 81 GLU A N 1
ATOM 605 C CA . GLU A 1 81 ? 19.428 -10.114 -15.938 1.00 75.62 81 GLU A CA 1
ATOM 606 C C . GLU A 1 81 ? 18.113 -9.327 -15.887 1.00 75.62 81 GLU A C 1
ATOM 608 O O . GLU A 1 81 ? 17.848 -8.455 -16.715 1.00 75.62 81 GLU A O 1
ATOM 613 N N . TYR A 1 82 ? 17.241 -9.660 -14.935 1.00 79.25 82 TYR A N 1
ATOM 614 C CA . TYR A 1 82 ? 15.937 -9.013 -14.790 1.00 79.25 82 TYR A CA 1
ATOM 615 C C . TYR A 1 82 ? 16.102 -7.586 -14.256 1.00 79.25 82 TYR A C 1
ATOM 617 O O . TYR A 1 82 ? 16.146 -7.358 -13.046 1.00 79.25 82 TYR A O 1
ATOM 625 N N . VAL A 1 83 ? 16.166 -6.605 -15.157 1.00 84.38 83 VAL A N 1
ATOM 626 C CA . VAL A 1 83 ? 16.320 -5.195 -14.779 1.00 84.38 83 VAL A CA 1
ATOM 627 C C . VAL A 1 83 ? 14.960 -4.511 -14.679 1.00 84.38 83 VAL A C 1
ATOM 629 O O . VAL A 1 83 ? 14.122 -4.606 -15.577 1.00 84.38 83 VAL A O 1
ATOM 632 N N . VAL A 1 84 ? 14.748 -3.760 -13.597 1.00 86.81 84 VAL A N 1
ATOM 633 C CA . VAL A 1 84 ? 13.506 -3.009 -13.373 1.00 86.81 84 VAL A CA 1
ATOM 634 C C . VAL A 1 84 ? 13.426 -1.789 -14.299 1.00 86.81 84 VAL A C 1
ATOM 636 O O . VAL A 1 84 ? 14.305 -0.921 -14.302 1.00 86.81 84 VAL A O 1
ATOM 639 N N . ALA A 1 85 ? 12.325 -1.673 -15.036 1.00 87.50 85 ALA A N 1
ATOM 640 C CA . ALA A 1 85 ? 11.974 -0.496 -15.811 1.00 87.50 85 ALA A CA 1
ATOM 641 C C . ALA A 1 85 ? 11.635 0.685 -14.894 1.00 87.50 85 ALA A C 1
ATOM 643 O O . ALA A 1 85 ? 10.715 0.645 -14.076 1.00 87.50 85 ALA A O 1
ATOM 644 N N . ARG A 1 86 ? 12.373 1.783 -15.060 1.00 85.31 86 ARG A N 1
ATOM 645 C CA . ARG A 1 86 ? 12.142 3.043 -14.327 1.00 85.31 86 ARG A CA 1
ATOM 646 C C . ARG A 1 86 ? 11.581 4.134 -15.218 1.00 85.31 86 ARG A C 1
ATOM 648 O O . ARG A 1 86 ? 10.982 5.097 -14.730 1.00 85.31 86 ARG A O 1
ATOM 655 N N . TYR A 1 87 ? 11.777 3.989 -16.517 1.00 85.00 87 TYR A N 1
ATOM 656 C CA . TYR A 1 87 ? 11.432 4.987 -17.500 1.00 85.00 87 TYR A CA 1
ATOM 657 C C . TYR A 1 87 ? 10.710 4.353 -18.682 1.00 85.00 87 TYR A C 1
ATOM 659 O O . TYR A 1 87 ? 10.797 3.150 -18.907 1.00 85.00 87 TYR A O 1
ATOM 667 N N . SER A 1 88 ? 9.970 5.167 -19.421 1.00 84.75 88 SER A N 1
ATOM 668 C CA . SER A 1 88 ? 9.322 4.764 -20.658 1.00 84.75 88 SER A CA 1
ATOM 669 C C . SER A 1 88 ? 9.591 5.800 -21.739 1.00 84.75 88 SER A C 1
ATOM 671 O O . SER A 1 88 ? 9.571 7.010 -21.484 1.00 84.75 88 SER A O 1
ATOM 673 N N . GLN A 1 89 ? 9.893 5.310 -22.936 1.00 80.56 89 GLN A N 1
ATOM 674 C CA . GLN A 1 89 ? 10.092 6.116 -24.129 1.00 80.56 89 GLN A CA 1
ATOM 675 C C . GLN A 1 89 ? 8.729 6.471 -24.724 1.00 80.56 89 GLN A C 1
ATOM 677 O O . GLN A 1 89 ? 7.969 5.586 -25.112 1.00 80.56 89 GLN A O 1
ATOM 682 N N . LEU A 1 90 ? 8.428 7.763 -24.845 1.00 71.56 90 LEU A N 1
ATOM 683 C CA . LEU A 1 90 ? 7.098 8.222 -25.254 1.00 71.56 90 LEU A CA 1
ATOM 684 C C . LEU A 1 90 ? 6.673 7.768 -26.654 1.00 71.56 90 LEU A C 1
ATOM 686 O O . LEU A 1 90 ? 5.516 7.422 -26.859 1.00 71.56 90 LEU A O 1
ATOM 690 N N . VAL A 1 91 ? 7.598 7.762 -27.614 1.00 71.88 91 VAL A N 1
ATOM 691 C CA . VAL A 1 91 ? 7.263 7.514 -29.027 1.00 71.88 91 VAL A CA 1
ATOM 692 C C . VAL A 1 91 ? 6.971 6.042 -29.301 1.00 71.88 91 VAL A C 1
ATOM 694 O O . VAL A 1 91 ? 6.092 5.718 -30.093 1.00 71.88 91 VAL A O 1
ATOM 697 N N . ARG A 1 92 ? 7.724 5.141 -28.663 1.00 74.06 92 ARG A N 1
ATOM 698 C CA . ARG A 1 92 ? 7.657 3.693 -28.923 1.00 74.06 92 ARG A CA 1
ATOM 699 C C . ARG A 1 92 ? 7.000 2.905 -27.794 1.00 74.06 92 ARG A C 1
ATOM 701 O O . ARG A 1 92 ? 6.738 1.723 -27.967 1.00 74.06 92 ARG A O 1
ATOM 708 N N . GLY A 1 93 ? 6.747 3.543 -26.653 1.00 77.31 93 GLY A N 1
ATOM 709 C CA . GLY A 1 93 ? 6.210 2.896 -25.458 1.00 77.31 93 GLY A CA 1
ATOM 710 C C . GLY A 1 93 ? 7.197 1.965 -24.751 1.00 77.31 93 GLY A C 1
ATOM 711 O O . GLY A 1 93 ? 6.795 1.289 -23.810 1.00 77.31 93 GLY A O 1
ATOM 712 N N . LEU A 1 94 ? 8.469 1.935 -25.167 1.00 84.38 94 LEU A N 1
ATOM 713 C CA . LEU A 1 94 ? 9.465 1.007 -24.633 1.00 84.38 94 LEU A CA 1
ATOM 714 C C . LEU A 1 94 ? 9.783 1.310 -23.171 1.00 84.38 94 LEU A C 1
ATOM 716 O O . LEU A 1 94 ? 10.076 2.456 -22.815 1.00 84.38 94 LEU A O 1
ATOM 720 N N . LYS A 1 95 ? 9.752 0.276 -22.335 1.00 87.38 95 LYS A N 1
ATOM 721 C CA . LYS A 1 95 ? 10.119 0.314 -20.921 1.00 87.38 95 LYS A CA 1
ATOM 722 C C . LYS A 1 95 ? 11.622 0.143 -20.798 1.00 87.38 95 LYS A C 1
ATOM 724 O O . LYS A 1 95 ? 12.186 -0.860 -21.228 1.00 87.38 95 LYS A O 1
ATOM 729 N N . VAL A 1 96 ? 12.278 1.134 -20.207 1.00 86.81 96 VAL A N 1
ATOM 730 C CA . VAL A 1 96 ? 13.737 1.199 -20.130 1.00 86.81 96 VAL A CA 1
ATOM 731 C C . VAL A 1 96 ? 14.222 1.374 -18.694 1.00 86.81 96 VAL A C 1
ATOM 733 O O . VAL A 1 96 ? 13.571 1.991 -17.838 1.00 86.81 96 VAL A O 1
ATOM 736 N N . SER A 1 97 ? 15.390 0.801 -18.425 1.00 87.88 97 SER A N 1
ATOM 737 C CA . SER A 1 97 ? 16.073 0.911 -17.142 1.00 87.88 97 SER A CA 1
ATOM 738 C C . SER A 1 97 ? 16.791 2.261 -16.992 1.00 87.88 97 SER A C 1
ATOM 740 O O . SER A 1 97 ? 16.786 3.105 -17.897 1.00 87.88 97 SER A O 1
ATOM 742 N N . ALA A 1 98 ? 17.385 2.509 -15.822 1.00 84.94 98 ALA A N 1
ATOM 743 C CA . ALA A 1 98 ? 18.124 3.751 -15.588 1.00 84.94 98 ALA A CA 1
ATOM 744 C C . ALA A 1 98 ? 19.423 3.816 -16.401 1.00 84.94 98 ALA A C 1
ATOM 746 O O . ALA A 1 98 ? 19.782 4.879 -16.898 1.00 84.94 98 ALA A O 1
ATOM 747 N N . GLU A 1 99 ? 20.079 2.677 -16.572 1.00 82.81 99 GLU A N 1
ATOM 748 C CA . GLU A 1 99 ? 21.337 2.512 -17.293 1.00 82.81 99 GLU A CA 1
ATOM 749 C C . GLU A 1 99 ? 21.130 2.818 -18.779 1.00 82.81 99 GLU A C 1
ATOM 751 O O . GLU A 1 99 ? 21.862 3.616 -19.363 1.00 82.81 99 GLU A O 1
ATOM 756 N N . VAL A 1 100 ? 20.055 2.278 -19.367 1.00 80.44 100 VAL A N 1
ATOM 757 C CA . VAL A 1 100 ? 19.680 2.533 -20.766 1.00 80.44 100 VAL A CA 1
ATOM 758 C C . VAL A 1 100 ? 19.367 4.011 -20.994 1.00 80.44 100 VAL A C 1
ATOM 760 O O . VAL A 1 100 ? 19.793 4.576 -21.998 1.00 80.44 100 VAL A O 1
ATOM 763 N N . LYS A 1 101 ? 18.683 4.678 -20.055 1.00 82.94 101 LYS A N 1
ATOM 764 C CA . LYS A 1 101 ? 18.439 6.127 -20.143 1.00 82.94 101 LYS A CA 1
ATOM 765 C C . LYS A 1 101 ? 19.750 6.920 -20.212 1.00 82.94 101 LYS A C 1
ATOM 767 O O . LYS A 1 101 ? 19.863 7.831 -21.029 1.00 82.94 101 LYS A O 1
ATOM 772 N N . VAL A 1 102 ? 20.723 6.586 -19.361 1.00 82.44 102 VAL A N 1
ATOM 773 C CA . VAL A 1 102 ? 22.040 7.244 -19.349 1.00 82.44 102 VAL A CA 1
ATOM 774 C C . VAL A 1 102 ? 22.779 6.971 -20.663 1.00 82.44 102 VAL A C 1
ATOM 776 O O . VAL A 1 102 ? 23.284 7.903 -21.284 1.00 82.44 102 VAL A O 1
ATOM 779 N N . ALA A 1 103 ? 22.770 5.728 -21.148 1.00 80.00 103 ALA A N 1
ATOM 780 C CA . ALA A 1 103 ? 23.377 5.367 -22.428 1.00 80.00 103 ALA A CA 1
ATOM 781 C C . ALA A 1 103 ? 22.758 6.128 -23.616 1.00 80.00 103 ALA A C 1
ATOM 783 O O . ALA A 1 103 ? 23.491 6.632 -24.466 1.00 80.00 103 ALA A O 1
ATOM 784 N N . ILE A 1 104 ? 21.427 6.274 -23.653 1.00 75.25 104 ILE A N 1
ATOM 785 C CA . ILE A 1 104 ? 20.725 7.073 -24.671 1.00 75.25 104 ILE A CA 1
ATOM 786 C C . ILE A 1 104 ? 21.201 8.530 -24.623 1.00 75.25 104 ILE A C 1
ATOM 788 O O . ILE A 1 104 ? 21.552 9.090 -25.660 1.00 75.25 104 ILE A O 1
ATOM 792 N N . GLN A 1 1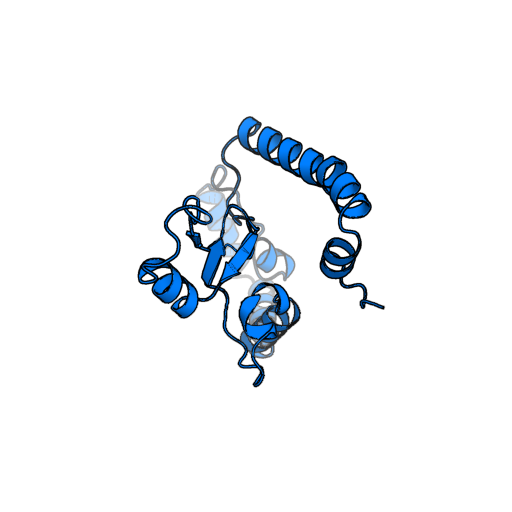05 ? 21.287 9.117 -23.425 1.00 74.94 105 GLN A N 1
ATOM 793 C CA . GLN A 1 105 ? 21.691 10.512 -23.227 1.00 74.94 105 GLN A CA 1
ATOM 794 C C . GLN A 1 105 ? 23.140 10.797 -23.660 1.00 74.94 105 GLN A C 1
ATOM 796 O O . GLN A 1 105 ? 23.422 11.885 -24.156 1.00 74.94 105 GLN A O 1
ATOM 801 N N . HIS A 1 106 ? 24.055 9.841 -23.480 1.00 71.31 106 HIS A N 1
ATOM 802 C CA . HIS A 1 106 ? 25.470 9.997 -23.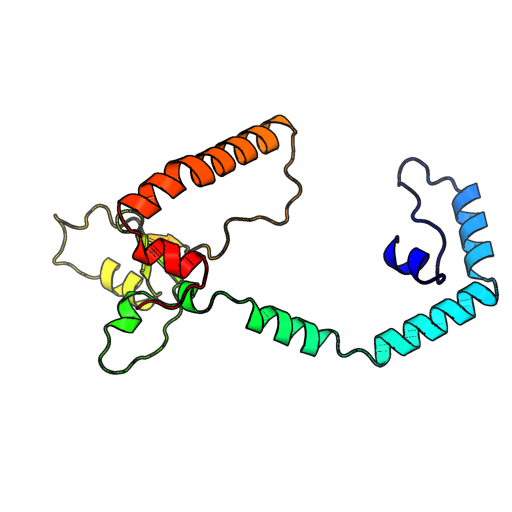838 1.00 71.31 106 HIS A CA 1
ATOM 803 C C . HIS A 1 106 ? 25.809 9.548 -25.269 1.00 71.31 106 HIS A C 1
ATOM 805 O O . HIS A 1 106 ? 26.922 9.792 -25.741 1.00 71.31 106 HIS A O 1
ATOM 811 N N . SER A 1 107 ? 24.878 8.911 -25.985 1.00 66.06 107 SER A N 1
ATOM 812 C CA . SER A 1 107 ? 25.124 8.433 -27.346 1.00 66.06 107 SER A CA 1
ATOM 813 C C . SER A 1 107 ? 25.176 9.591 -28.358 1.00 66.06 107 SER A C 1
ATOM 815 O O . SER A 1 107 ? 24.187 10.251 -28.656 1.00 66.06 107 SER A O 1
ATOM 817 N N . THR A 1 108 ? 26.361 9.842 -28.917 1.00 57.78 108 THR A N 1
ATOM 818 C CA . THR A 1 108 ? 26.650 10.982 -29.814 1.00 57.78 108 THR A CA 1
ATOM 819 C C . THR A 1 108 ? 26.211 10.747 -31.269 1.00 57.78 108 THR A C 1
ATOM 821 O O . THR A 1 108 ? 26.177 11.675 -32.071 1.00 57.78 108 THR A O 1
ATOM 824 N N . TRP A 1 109 ? 25.859 9.506 -31.627 1.00 51.28 109 TRP A N 1
ATOM 825 C CA . TRP A 1 109 ? 25.721 9.035 -33.015 1.00 51.28 109 TRP A CA 1
ATOM 826 C C . TRP A 1 109 ? 24.298 9.081 -33.606 1.00 51.28 109 TRP A C 1
ATOM 828 O O . TRP A 1 109 ? 24.089 8.617 -34.725 1.00 51.28 109 TRP A O 1
ATOM 838 N N . ARG A 1 110 ? 23.290 9.612 -32.896 1.00 48.28 110 ARG A N 1
ATOM 839 C CA . ARG A 1 110 ? 21.870 9.375 -33.248 1.00 48.28 110 ARG A CA 1
ATOM 840 C C . ARG A 1 110 ? 20.995 10.627 -33.374 1.00 48.28 110 ARG A C 1
ATOM 842 O O . ARG A 1 110 ? 19.779 10.556 -33.214 1.00 48.28 110 ARG A O 1
ATOM 849 N N . ASN A 1 111 ? 21.601 11.752 -33.751 1.00 50.25 111 ASN A N 1
ATOM 850 C CA . ASN A 1 111 ? 20.967 13.077 -33.809 1.00 50.25 111 ASN A CA 1
ATOM 851 C C . ASN A 1 111 ? 19.904 13.306 -34.909 1.00 50.25 111 ASN A C 1
ATOM 853 O O . ASN A 1 111 ? 19.434 14.429 -35.036 1.00 50.25 111 ASN A O 1
ATOM 857 N N . TYR A 1 112 ? 19.466 12.300 -35.678 1.00 46.97 112 TYR A N 1
ATOM 858 C CA . TYR A 1 112 ? 18.414 12.512 -36.697 1.00 46.97 112 TYR A CA 1
ATOM 859 C C . TYR A 1 112 ? 17.202 11.574 -36.624 1.00 46.97 112 TYR A C 1
ATOM 861 O O . TYR A 1 112 ? 16.116 11.981 -37.018 1.00 46.97 112 TYR A O 1
ATOM 869 N N . PHE A 1 113 ? 17.335 10.351 -36.098 1.00 48.22 113 PHE A N 1
ATOM 870 C CA . PHE A 1 113 ? 16.233 9.370 -36.118 1.00 48.22 113 PHE A CA 1
ATOM 871 C C . PHE A 1 113 ? 15.577 9.106 -34.750 1.00 48.22 113 PHE A C 1
ATOM 873 O O . PHE A 1 113 ? 14.513 8.494 -34.699 1.00 48.22 113 PHE A O 1
ATOM 880 N N . LEU A 1 114 ? 16.190 9.556 -33.648 1.00 52.16 114 LEU A N 1
ATOM 881 C CA . LEU A 1 114 ? 15.671 9.419 -32.275 1.00 52.16 114 LEU A CA 1
ATOM 882 C C . LEU A 1 114 ? 15.526 10.764 -31.540 1.00 52.16 114 LEU A C 1
ATOM 884 O O . LEU A 1 114 ? 15.392 10.802 -30.323 1.00 52.16 114 LEU A O 1
ATOM 888 N N . SER A 1 115 ? 15.499 11.888 -32.261 1.00 47.66 115 SER A N 1
ATOM 889 C CA . SER A 1 115 ? 15.368 13.239 -31.679 1.00 47.66 115 SER A CA 1
ATOM 890 C C . SER A 1 115 ? 14.052 13.492 -30.919 1.00 47.66 115 SER A C 1
ATOM 892 O O . SER A 1 115 ? 13.886 14.547 -30.314 1.00 47.66 115 SER A O 1
ATOM 894 N N . PHE A 1 116 ? 13.144 12.512 -30.885 1.00 49.09 116 PHE A N 1
ATOM 895 C CA . PHE A 1 116 ? 11.931 12.506 -30.069 1.00 49.09 116 PHE A CA 1
ATOM 896 C C . PHE A 1 116 ? 12.011 11.542 -28.869 1.00 49.09 116 PHE A C 1
ATOM 898 O O . PHE A 1 116 ? 10.978 11.104 -28.362 1.00 49.09 116 PHE A O 1
ATOM 905 N N . ASP A 1 117 ? 13.211 11.216 -28.378 1.00 58.28 117 ASP A N 1
ATOM 906 C CA . ASP A 1 117 ? 13.425 10.427 -27.155 1.00 58.28 117 ASP A CA 1
ATOM 907 C C . ASP A 1 117 ? 13.104 11.230 -25.890 1.00 58.28 117 ASP A C 1
ATOM 909 O O . ASP A 1 117 ? 13.927 11.453 -25.002 1.00 58.28 117 ASP A O 1
ATOM 913 N N . VAL A 1 118 ? 11.851 11.663 -25.775 1.00 66.25 118 VAL A N 1
ATOM 914 C CA . VAL A 1 118 ? 11.329 12.150 -24.508 1.00 66.25 118 VAL A CA 1
ATOM 915 C C . VAL A 1 118 ? 11.102 10.926 -23.623 1.00 66.25 118 VAL A C 1
ATOM 917 O O . VAL A 1 118 ? 10.164 10.145 -23.799 1.00 66.25 118 VAL A O 1
ATOM 920 N N . VAL A 1 119 ? 12.019 10.741 -22.680 1.00 71.56 119 VAL A N 1
ATOM 921 C CA . VAL A 1 119 ? 11.972 9.677 -21.682 1.00 71.56 119 VAL A CA 1
ATOM 922 C C . VAL A 1 119 ? 11.227 10.196 -20.456 1.00 71.56 119 VAL A C 1
ATOM 924 O O . VAL A 1 119 ? 11.648 11.162 -19.819 1.00 71.56 119 VAL A O 1
ATOM 927 N N . GLN A 1 120 ? 10.121 9.551 -20.099 1.00 79.75 120 GLN A N 1
ATOM 928 C CA . GLN A 1 120 ? 9.342 9.886 -18.907 1.00 79.75 120 GLN A CA 1
ATOM 929 C C . GLN A 1 120 ? 9.476 8.803 -17.844 1.00 79.75 120 GLN A C 1
ATOM 931 O O . GLN A 1 120 ? 9.844 7.667 -18.129 1.00 79.75 120 GLN A O 1
ATOM 936 N N . ARG A 1 121 ? 9.186 9.148 -16.586 1.00 79.06 121 ARG A N 1
ATOM 937 C CA . ARG A 1 121 ? 9.161 8.162 -15.500 1.00 79.06 121 ARG A CA 1
ATOM 938 C C . ARG A 1 121 ? 8.031 7.167 -15.754 1.00 79.06 121 ARG A C 1
ATOM 940 O O . ARG A 1 121 ? 6.882 7.576 -15.920 1.00 79.06 121 ARG A O 1
ATOM 947 N N . TYR A 1 122 ? 8.363 5.881 -15.770 1.00 79.00 122 TYR A N 1
ATOM 948 C CA . TYR A 1 122 ? 7.386 4.827 -16.000 1.00 79.00 122 TYR A CA 1
ATOM 949 C C . TYR A 1 122 ? 6.439 4.727 -14.799 1.00 79.00 122 TYR A C 1
ATOM 951 O O . TYR A 1 122 ? 6.876 4.695 -13.646 1.00 79.00 122 TYR A O 1
ATOM 959 N N . LYS A 1 123 ? 5.131 4.730 -15.070 1.00 73.44 123 LYS A N 1
ATOM 960 C CA . LYS A 1 123 ? 4.074 4.600 -14.063 1.00 73.44 123 LYS A CA 1
ATOM 961 C C . LYS A 1 123 ? 3.386 3.254 -14.265 1.00 73.44 123 LYS A C 1
ATOM 963 O O . LYS A 1 123 ? 2.647 3.092 -15.227 1.00 73.44 123 LYS A O 1
ATOM 968 N N . LEU A 1 124 ? 3.614 2.323 -13.339 1.00 63.50 124 LEU A N 1
ATOM 969 C CA . LEU A 1 124 ? 3.061 0.961 -13.376 1.00 63.50 124 LEU A CA 1
ATOM 970 C C . LEU A 1 124 ? 1.534 0.914 -13.296 1.00 63.50 124 LEU A C 1
ATOM 972 O O . LEU A 1 124 ? 0.910 0.064 -13.914 1.00 63.50 124 LEU A O 1
ATOM 976 N N . LYS A 1 125 ? 0.917 1.829 -12.539 1.00 60.72 125 LYS A N 1
ATOM 977 C CA . LYS A 1 125 ? -0.539 1.995 -12.509 1.00 60.72 125 LYS A CA 1
ATOM 978 C C . LYS A 1 125 ? -0.898 3.485 -12.509 1.00 60.72 125 LYS A C 1
ATOM 980 O O . LYS A 1 125 ? -0.371 4.224 -11.679 1.00 60.72 125 LYS A O 1
ATOM 985 N N . PRO A 1 126 ? -1.788 3.943 -13.410 1.00 54.53 126 PRO A N 1
ATOM 986 C CA . PRO A 1 126 ? -2.222 5.341 -13.468 1.00 54.53 126 PRO A CA 1
ATOM 987 C C . PRO A 1 126 ? -3.265 5.704 -12.397 1.00 54.53 126 PRO A C 1
ATOM 989 O O . PRO A 1 126 ? -3.599 6.877 -12.247 1.00 54.53 126 PRO A O 1
ATOM 992 N N . TRP A 1 127 ? -3.785 4.729 -11.647 1.00 47.53 127 TRP A N 1
ATOM 993 C CA . TRP A 1 127 ? -4.806 4.963 -10.630 1.00 47.53 127 TRP A CA 1
ATOM 994 C C . TRP A 1 127 ? -4.202 5.621 -9.392 1.00 47.53 127 TRP A C 1
ATOM 996 O O . TRP A 1 127 ? -3.513 4.985 -8.597 1.00 47.53 127 TRP A O 1
ATOM 1006 N N . GLY A 1 128 ? -4.499 6.904 -9.203 1.00 49.22 128 GLY A N 1
ATOM 1007 C CA . GLY A 1 128 ? -4.424 7.500 -7.880 1.00 49.22 128 GLY A CA 1
ATOM 1008 C C . GLY A 1 128 ? -5.574 6.958 -7.035 1.00 49.22 128 GLY A C 1
ATOM 1009 O O . GLY A 1 128 ? -6.730 7.124 -7.407 1.00 49.22 128 GLY A O 1
ATOM 1010 N N . LEU A 1 129 ? -5.284 6.389 -5.864 1.00 45.50 129 LEU A N 1
ATOM 1011 C CA . LEU A 1 129 ? -6.276 6.106 -4.808 1.00 45.50 129 LEU A CA 1
ATOM 1012 C C . LEU A 1 129 ? -6.845 7.398 -4.169 1.00 45.50 129 LEU A C 1
ATOM 1014 O O . LEU A 1 129 ? -7.377 7.388 -3.062 1.00 45.50 129 LEU A O 1
ATOM 1018 N N . GLY A 1 130 ? -6.710 8.539 -4.849 1.00 47.03 130 GLY A N 1
ATOM 1019 C CA . GLY A 1 130 ? -7.219 9.826 -4.406 1.00 47.03 130 GLY A CA 1
ATOM 1020 C C . GLY A 1 130 ? -8.685 9.986 -4.786 1.00 47.03 130 GLY A C 1
ATOM 1021 O O . GLY A 1 130 ? -9.080 9.715 -5.918 1.00 47.03 130 GLY A O 1
ATOM 1022 N N . ARG A 1 131 ? -9.496 10.479 -3.845 1.00 48.12 131 ARG A 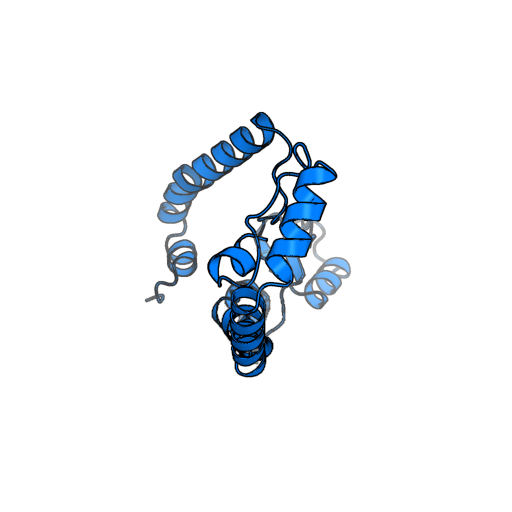N 1
ATOM 1023 C CA . ARG A 1 131 ? -10.876 10.902 -4.108 1.00 48.12 131 ARG A CA 1
ATOM 1024 C C . ARG A 1 131 ? -10.850 11.937 -5.241 1.00 48.12 131 ARG A C 1
ATOM 1026 O O . ARG A 1 131 ? -10.255 13.002 -5.071 1.00 48.12 131 ARG A O 1
ATOM 1033 N N . VAL A 1 132 ? -11.466 11.633 -6.387 1.00 53.09 132 VAL A N 1
ATOM 1034 C CA . VAL A 1 132 ? -11.559 12.585 -7.502 1.00 53.09 132 VAL A CA 1
ATOM 1035 C C . VAL A 1 132 ? -12.307 13.818 -6.996 1.00 53.09 132 VAL A C 1
ATOM 1037 O O . VAL A 1 132 ? -13.478 13.738 -6.623 1.00 53.09 132 VAL A O 1
ATOM 1040 N N . ARG A 1 133 ? -11.614 14.955 -6.880 1.00 42.75 133 ARG A N 1
ATOM 1041 C CA . ARG A 1 133 ? -12.242 16.210 -6.457 1.00 42.75 133 ARG A CA 1
ATOM 1042 C C . ARG A 1 133 ? -13.069 16.745 -7.628 1.00 42.75 133 ARG A C 1
ATOM 1044 O O . ARG A 1 133 ? -12.508 17.178 -8.627 1.00 42.75 133 ARG A O 1
ATOM 1051 N N . GLY A 1 134 ? -14.393 16.721 -7.476 1.00 56.72 134 GLY A N 1
ATOM 1052 C CA . GLY A 1 134 ? -15.352 17.312 -8.414 1.00 56.72 134 GLY A CA 1
ATOM 1053 C C . GLY A 1 134 ? -16.041 16.299 -9.335 1.00 56.72 134 GLY A C 1
ATOM 1054 O O . GLY A 1 134 ? -15.394 15.471 -9.972 1.00 56.72 134 GLY A O 1
ATOM 1055 N N . PHE A 1 135 ? -17.372 16.410 -9.428 1.00 68.56 135 PHE A N 1
ATOM 1056 C CA . PHE A 1 135 ? -18.244 15.555 -10.247 1.00 68.56 135 PHE A CA 1
ATOM 1057 C C . PHE A 1 135 ? -17.855 15.574 -11.733 1.00 68.56 135 PHE A C 1
ATOM 1059 O O . PHE A 1 135 ? -17.686 14.521 -12.340 1.00 68.56 135 PHE A O 1
ATOM 1066 N N . PHE A 1 136 ? -17.622 16.762 -12.299 1.00 69.75 136 PHE A N 1
ATOM 1067 C CA . PHE A 1 136 ? -17.277 16.909 -13.716 1.00 69.75 136 PHE A CA 1
ATOM 1068 C C . PHE A 1 136 ? -15.900 16.341 -14.061 1.00 69.75 136 PHE A C 1
ATOM 1070 O O . PHE A 1 136 ? -15.770 15.671 -15.079 1.00 69.75 136 PHE A O 1
ATOM 1077 N N . ALA A 1 137 ? -14.893 16.540 -13.205 1.00 66.12 137 ALA A N 1
ATOM 1078 C CA . ALA A 1 137 ? -13.563 15.967 -13.413 1.00 66.12 137 ALA A CA 1
ATOM 1079 C C . ALA A 1 137 ? -13.597 14.429 -13.357 1.00 66.12 137 ALA A C 1
ATOM 1081 O O . ALA A 1 137 ? -12.957 13.770 -14.174 1.00 66.12 137 ALA A O 1
ATOM 1082 N N . GLY A 1 138 ? -14.390 13.859 -12.442 1.00 65.12 138 GLY A N 1
ATOM 1083 C CA . GLY A 1 138 ? -14.615 12.413 -12.362 1.00 65.12 138 GLY A CA 1
ATOM 1084 C C . GLY A 1 138 ? -15.385 11.849 -13.550 1.00 65.12 138 GLY A C 1
ATOM 1085 O O . GLY A 1 138 ? -15.018 10.793 -14.055 1.00 65.12 138 GLY A O 1
ATOM 1086 N N . LEU A 1 139 ? -16.398 12.563 -14.041 1.00 76.88 139 LEU A N 1
ATOM 1087 C CA . LEU A 1 139 ? -17.197 12.135 -15.188 1.00 76.88 139 LEU A CA 1
ATOM 1088 C C . LEU A 1 139 ? -16.401 12.200 -16.497 1.00 76.88 139 LEU A C 1
ATOM 1090 O O . LEU A 1 139 ? -16.457 11.264 -17.289 1.00 76.88 139 LEU A O 1
ATOM 1094 N N . LEU A 1 140 ? -15.600 13.253 -16.696 1.00 75.75 140 LEU A N 1
ATOM 1095 C CA . LEU A 1 140 ? -14.690 13.358 -17.838 1.00 75.75 140 LEU A CA 1
ATOM 1096 C C . LEU A 1 140 ? -13.618 12.269 -17.795 1.00 75.75 140 LEU A C 1
ATOM 1098 O O . LEU A 1 140 ? -13.422 11.595 -18.797 1.00 75.75 140 LEU A O 1
ATOM 1102 N N . ALA A 1 141 ? -12.977 12.047 -16.642 1.00 72.00 141 ALA A N 1
ATOM 1103 C CA . ALA A 1 141 ? -12.000 10.968 -16.481 1.00 72.00 141 ALA A CA 1
ATOM 1104 C C . ALA A 1 141 ? -12.628 9.574 -16.677 1.00 72.00 141 ALA A C 1
ATOM 1106 O O . ALA A 1 141 ? -12.011 8.688 -17.263 1.00 72.00 141 ALA A O 1
ATOM 1107 N N . GLY A 1 142 ? -13.866 9.380 -16.216 1.00 73.12 142 GLY A N 1
ATOM 1108 C CA . GLY A 1 142 ? -14.623 8.147 -16.417 1.00 73.12 142 GLY A CA 1
ATOM 1109 C C . GLY A 1 142 ? -14.977 7.910 -17.885 1.00 73.12 142 GLY A C 1
ATOM 1110 O O . GLY A 1 142 ? -14.792 6.803 -18.382 1.00 73.12 142 GLY A O 1
ATOM 1111 N N . LEU A 1 143 ? -15.425 8.944 -18.603 1.00 78.38 143 LEU A N 1
ATOM 1112 C CA . LEU A 1 143 ? -15.750 8.861 -20.030 1.00 78.38 143 LEU A CA 1
ATOM 1113 C C . LEU A 1 143 ? -14.510 8.680 -20.904 1.00 78.38 143 LEU A C 1
ATOM 1115 O O . LEU A 1 143 ? -14.553 7.886 -21.842 1.00 78.38 143 LEU A O 1
ATOM 1119 N N . THR A 1 144 ? -13.403 9.367 -20.610 1.00 72.19 144 THR A N 1
ATOM 1120 C CA . THR A 1 144 ? -12.140 9.173 -21.341 1.00 72.19 144 THR A CA 1
ATOM 1121 C C . THR A 1 144 ? -11.595 7.771 -21.118 1.00 72.19 144 THR A C 1
ATOM 1123 O O . THR A 1 144 ? -11.187 7.115 -22.071 1.00 72.19 144 THR A O 1
ATOM 1126 N N . LEU A 1 145 ? -11.669 7.253 -19.891 1.00 69.06 145 LEU A N 1
ATOM 1127 C CA . LEU A 1 145 ? -11.279 5.878 -19.620 1.00 69.06 145 LEU A CA 1
ATOM 1128 C C . LEU A 1 145 ? -12.216 4.874 -20.305 1.00 69.06 145 LEU A C 1
ATOM 1130 O O . LEU A 1 145 ? -11.737 3.922 -20.909 1.00 69.06 145 LEU A O 1
ATOM 1134 N N . ALA A 1 146 ? -13.534 5.082 -20.255 1.00 71.94 146 ALA A N 1
ATOM 1135 C CA . ALA A 1 146 ? -14.505 4.206 -20.908 1.00 71.94 146 ALA A CA 1
ATOM 1136 C C . ALA A 1 146 ? -14.320 4.189 -22.433 1.00 71.94 146 ALA A C 1
ATOM 1138 O O . ALA A 1 146 ? -14.320 3.126 -23.047 1.00 71.94 146 ALA A O 1
ATOM 1139 N N . THR A 1 147 ? -14.085 5.347 -23.050 1.00 75.06 147 THR A N 1
ATOM 1140 C CA . THR A 1 147 ? -13.773 5.434 -24.485 1.00 75.06 147 THR A CA 1
ATOM 1141 C C . THR A 1 147 ? -12.427 4.797 -24.813 1.00 75.06 147 THR A C 1
ATOM 1143 O O . THR A 1 147 ? -12.333 4.056 -25.789 1.00 75.06 147 THR A O 1
ATOM 1146 N N . GLN A 1 148 ? -11.403 4.979 -23.978 1.00 71.19 148 GLN A N 1
ATOM 1147 C CA . GLN A 1 148 ? -10.116 4.300 -24.137 1.00 71.19 148 GLN A CA 1
ATOM 1148 C C . GLN A 1 148 ? -10.251 2.771 -24.002 1.00 71.19 148 GLN A C 1
ATOM 1150 O O . GLN A 1 148 ? -9.639 2.031 -24.773 1.00 71.19 148 GLN A O 1
ATOM 1155 N N . LEU A 1 149 ? -11.100 2.296 -23.086 1.00 70.62 149 LEU A N 1
ATOM 1156 C CA . LEU A 1 149 ? -11.391 0.880 -22.853 1.00 70.62 149 LEU A CA 1
ATOM 1157 C C . LEU A 1 149 ? -12.358 0.259 -23.862 1.00 70.62 149 LEU A C 1
ATOM 1159 O O . LEU A 1 149 ? -12.378 -0.963 -23.957 1.00 70.62 149 LEU A O 1
ATOM 1163 N N . LEU A 1 150 ? -13.143 1.031 -24.608 1.00 75.00 150 LEU A N 1
ATOM 1164 C CA . LEU A 1 150 ? -14.015 0.497 -25.658 1.00 75.00 150 LEU A CA 1
ATOM 1165 C C . LEU A 1 150 ? -13.349 0.621 -27.028 1.00 75.00 150 LEU A C 1
ATOM 1167 O O . LEU A 1 150 ? -13.149 -0.373 -27.718 1.00 75.00 150 LEU A O 1
ATOM 1171 N N . VAL A 1 151 ? -12.924 1.826 -27.398 1.00 74.00 151 VAL A N 1
ATOM 1172 C CA . VAL A 1 151 ? -12.400 2.122 -28.737 1.00 74.00 151 VAL A CA 1
ATOM 1173 C C . VAL A 1 151 ? -10.935 1.723 -28.853 1.00 74.00 151 VAL A C 1
ATOM 1175 O O . VAL A 1 151 ? -10.569 0.939 -29.728 1.00 74.00 151 VAL A O 1
ATOM 1178 N N . GLY A 1 152 ? -10.094 2.205 -27.931 1.00 66.31 152 GLY A N 1
ATOM 1179 C CA . GLY A 1 152 ? -8.666 1.865 -27.915 1.00 66.31 152 GLY A CA 1
ATOM 1180 C C . GLY A 1 152 ? -8.447 0.366 -27.740 1.00 66.31 152 GLY A C 1
ATOM 1181 O O . GLY A 1 152 ? -7.503 -0.209 -28.275 1.00 66.31 152 GLY A O 1
ATOM 1182 N N . SER A 1 153 ? -9.379 -0.279 -27.051 1.00 64.25 153 SER A N 1
ATOM 1183 C CA . SER A 1 153 ? -9.375 -1.704 -26.823 1.00 64.25 153 SER A CA 1
ATOM 1184 C C . SER A 1 153 ? -9.630 -2.570 -28.041 1.00 64.25 153 SER A C 1
ATOM 1186 O O . SER A 1 153 ? -8.898 -3.528 -28.277 1.00 64.25 153 SER A O 1
ATOM 1188 N N . VAL A 1 154 ? -10.673 -2.237 -28.795 1.00 70.00 154 VAL A N 1
ATOM 1189 C CA . VAL A 1 154 ? -11.043 -2.961 -30.011 1.00 70.00 154 VAL A CA 1
ATOM 1190 C C . VAL A 1 154 ? -9.991 -2.725 -31.092 1.00 70.00 154 VAL A C 1
ATOM 1192 O O . VAL A 1 154 ? -9.560 -3.672 -31.742 1.00 70.00 154 VAL A O 1
ATOM 1195 N N . LEU A 1 155 ? -9.489 -1.493 -31.216 1.00 67.75 155 LEU A N 1
ATOM 1196 C CA . LEU A 1 155 ? -8.412 -1.174 -32.154 1.00 67.75 155 LEU A CA 1
ATOM 1197 C C . LEU A 1 155 ? -7.103 -1.886 -31.790 1.00 67.75 155 LEU A C 1
ATOM 1199 O O . LEU A 1 155 ? -6.460 -2.452 -32.668 1.00 67.75 155 LEU A O 1
ATOM 1203 N N . LYS A 1 156 ? -6.713 -1.923 -30.509 1.00 55.97 156 LYS A N 1
ATOM 1204 C CA . LYS A 1 156 ? -5.522 -2.678 -30.089 1.00 55.97 156 LYS A CA 1
ATOM 1205 C C . LYS A 1 156 ? -5.693 -4.186 -30.242 1.00 55.97 156 LYS A C 1
ATOM 1207 O O . LYS A 1 156 ? -4.740 -4.820 -30.657 1.00 55.97 156 LYS A O 1
ATOM 1212 N N . LEU A 1 157 ? -6.874 -4.755 -29.980 1.00 62.75 157 LEU A N 1
ATOM 1213 C CA . LEU A 1 157 ? -7.140 -6.173 -30.268 1.00 62.75 157 LEU A CA 1
ATOM 1214 C C . LEU A 1 157 ? -6.954 -6.477 -31.764 1.00 62.75 157 LEU A C 1
ATOM 1216 O O . LEU A 1 157 ? -6.410 -7.515 -32.114 1.00 62.75 157 LEU A O 1
ATOM 1220 N N . TYR A 1 158 ? -7.384 -5.562 -32.634 1.00 71.69 158 TYR A N 1
ATOM 1221 C CA . TYR A 1 158 ? -7.300 -5.732 -34.083 1.00 71.69 158 TYR A CA 1
ATOM 1222 C C . TYR A 1 158 ? -5.871 -5.576 -34.625 1.00 71.69 158 TYR A C 1
ATOM 1224 O O . TYR A 1 158 ? -5.449 -6.344 -35.483 1.00 71.69 158 TYR A O 1
ATOM 1232 N N . PHE A 1 159 ? -5.113 -4.595 -34.126 1.00 72.69 159 PHE A N 1
ATOM 1233 C CA . PHE A 1 159 ? -3.767 -4.298 -34.631 1.00 72.69 159 PHE A CA 1
ATOM 1234 C C . PHE A 1 159 ? -2.632 -5.006 -33.874 1.00 72.69 159 PHE A C 1
ATOM 1236 O O . PHE A 1 159 ? -1.558 -5.175 -34.445 1.00 72.69 159 PHE A O 1
ATOM 1243 N N . ARG A 1 160 ? -2.836 -5.374 -32.602 1.00 63.84 160 ARG A N 1
ATOM 1244 C CA . ARG A 1 160 ? -1.849 -6.006 -31.700 1.00 63.84 160 ARG A CA 1
ATOM 1245 C C . ARG A 1 160 ? -2.533 -6.991 -30.733 1.00 63.84 160 ARG A C 1
ATOM 1247 O O . ARG A 1 160 ? -2.655 -6.719 -29.532 1.00 63.84 160 ARG A O 1
ATOM 1254 N N . PRO A 1 161 ? -3.055 -8.113 -31.256 1.00 61.03 161 PRO A N 1
ATOM 1255 C CA . PRO A 1 161 ? -3.833 -9.074 -30.471 1.0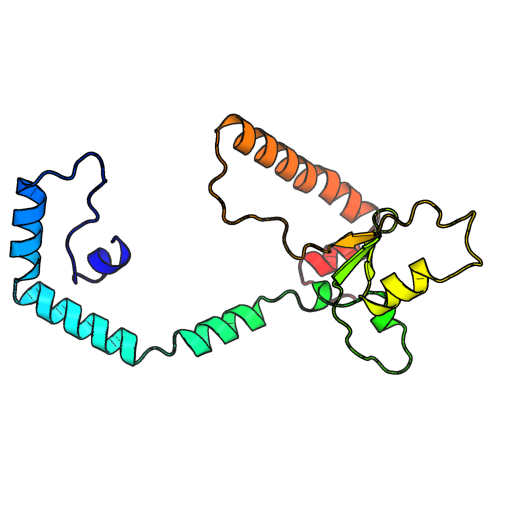0 61.03 161 PRO A CA 1
ATOM 1256 C C . PRO A 1 161 ? -3.019 -9.739 -29.350 1.00 61.03 161 PRO A C 1
ATOM 1258 O O . PRO A 1 161 ? -3.567 -10.077 -28.302 1.00 61.03 161 PRO A O 1
ATOM 1261 N N . ASP A 1 162 ? -1.713 -9.894 -29.553 1.00 54.72 162 ASP A N 1
ATOM 1262 C CA . ASP A 1 162 ? -0.760 -10.535 -28.650 1.00 54.72 162 ASP A CA 1
ATOM 1263 C C . ASP A 1 162 ? -0.490 -9.712 -27.382 1.00 54.72 162 ASP A C 1
ATOM 1265 O O . ASP A 1 162 ? -0.532 -10.254 -26.275 1.00 54.72 162 ASP A O 1
ATOM 1269 N N . GLU A 1 163 ? -0.288 -8.396 -27.520 1.00 58.81 163 GLU A N 1
ATOM 1270 C CA . GLU A 1 163 ? -0.110 -7.483 -26.382 1.00 58.81 163 GLU A CA 1
ATOM 1271 C C . GLU A 1 163 ? -1.339 -7.528 -25.463 1.00 58.81 163 GLU A C 1
ATOM 1273 O O . GLU A 1 163 ? -1.226 -7.643 -24.244 1.00 58.81 163 GLU A O 1
ATOM 1278 N N . ARG A 1 164 ? -2.537 -7.523 -26.055 1.00 61.72 164 ARG A N 1
ATOM 1279 C CA . ARG A 1 164 ? -3.787 -7.508 -25.296 1.00 61.72 164 ARG A CA 1
ATOM 1280 C C . ARG A 1 164 ? -4.109 -8.857 -24.652 1.00 61.72 164 ARG A C 1
ATOM 1282 O O . ARG A 1 164 ? -4.644 -8.878 -23.550 1.00 61.72 164 ARG A O 1
ATOM 1289 N N . ALA A 1 165 ? -3.788 -9.979 -25.296 1.00 57.66 165 ALA A N 1
ATOM 1290 C CA . ALA A 1 165 ? -3.951 -11.302 -24.688 1.00 57.66 165 ALA A CA 1
ATOM 1291 C C . ALA A 1 165 ? -3.121 -11.438 -23.395 1.00 57.66 165 ALA A C 1
ATOM 1293 O O . ALA A 1 165 ? -3.599 -12.004 -22.409 1.00 57.66 165 ALA A O 1
ATOM 1294 N N . ARG A 1 166 ? -1.924 -10.835 -23.368 1.00 55.31 166 ARG A N 1
ATOM 1295 C CA . ARG A 1 166 ? -1.053 -10.788 -22.184 1.00 55.31 166 ARG A CA 1
ATOM 1296 C C . ARG A 1 166 ? -1.608 -9.899 -21.070 1.00 55.31 166 ARG A C 1
ATOM 1298 O O . ARG A 1 166 ? -1.559 -10.313 -19.914 1.00 55.31 166 ARG A O 1
ATOM 1305 N N . ASP A 1 167 ? -2.210 -8.754 -21.404 1.00 54.56 167 ASP A N 1
ATOM 1306 C CA . ASP A 1 167 ? -2.868 -7.867 -20.424 1.00 54.56 167 ASP A CA 1
ATOM 1307 C C . ASP A 1 167 ? -4.017 -8.567 -19.664 1.00 54.56 167 ASP A C 1
ATOM 1309 O O . ASP A 1 167 ? -4.302 -8.232 -18.512 1.00 54.56 167 ASP A O 1
ATOM 1313 N N . PHE A 1 168 ? -4.668 -9.559 -20.285 1.00 57.81 168 PHE A N 1
ATOM 1314 C CA . PHE A 1 168 ? -5.720 -10.382 -19.668 1.00 57.81 168 PHE A CA 1
ATOM 1315 C C . PHE A 1 168 ? -5.209 -11.704 -19.069 1.00 57.81 168 PHE A C 1
ATOM 1317 O O . PHE A 1 168 ? -6.012 -12.519 -18.615 1.00 57.81 168 PHE A O 1
ATOM 1324 N N . GLY A 1 169 ? -3.890 -11.921 -19.031 1.00 39.19 169 GLY A N 1
ATOM 1325 C CA . GLY A 1 169 ? -3.284 -13.101 -18.412 1.00 39.19 169 GLY A CA 1
ATOM 1326 C C . GLY A 1 169 ? -3.507 -14.408 -19.178 1.00 39.19 169 GLY A C 1
ATOM 1327 O O . GLY A 1 169 ? -3.380 -15.480 -18.587 1.00 39.19 169 GLY A O 1
ATOM 1328 N N . LEU A 1 170 ? -3.836 -14.344 -20.471 1.00 45.78 170 LEU A N 1
ATOM 1329 C CA . LEU A 1 170 ? -3.913 -15.535 -21.313 1.00 45.78 170 LEU A CA 1
ATOM 1330 C C . LEU A 1 170 ? -2.487 -15.974 -21.692 1.00 45.78 170 LEU A C 1
ATOM 1332 O O . LEU A 1 170 ? -1.690 -15.129 -22.117 1.00 45.78 170 LEU A O 1
ATOM 1336 N N . PRO A 1 171 ? -2.129 -17.264 -21.540 1.00 41.91 171 PRO A N 1
ATOM 1337 C CA . PRO A 1 171 ? -0.832 -17.756 -21.982 1.00 41.91 171 PRO A CA 1
ATOM 1338 C C . PRO A 1 171 ? -0.718 -17.577 -23.500 1.00 41.91 171 PRO A C 1
ATOM 1340 O O . PRO A 1 171 ? -1.629 -17.939 -24.245 1.00 41.91 171 PRO A O 1
ATOM 1343 N N . GLY A 1 172 ? 0.383 -16.970 -23.948 1.00 48.16 172 GLY A N 1
ATOM 1344 C CA . GLY A 1 172 ? 0.697 -16.874 -25.371 1.00 48.16 172 GLY A CA 1
ATOM 1345 C C . GLY A 1 172 ? 0.913 -18.270 -25.953 1.00 48.16 172 GLY A C 1
ATOM 1346 O O . GLY A 1 172 ? 1.516 -19.111 -25.286 1.00 48.16 172 GLY A O 1
ATOM 1347 N N . VAL A 1 173 ? 0.383 -18.496 -27.156 1.00 39.25 173 VAL A N 1
ATOM 1348 C CA . VAL A 1 173 ? 0.646 -19.699 -27.964 1.00 39.25 173 VAL A CA 1
ATOM 1349 C C . VAL A 1 173 ? 2.117 -19.743 -28.359 1.00 39.25 173 VAL A C 1
ATOM 1351 O O . VAL A 1 173 ? 2.647 -18.662 -28.708 1.00 39.25 173 VAL A O 1
#